Protein AF-A0A182EGS2-F1 (afdb_monomer_lite)

Organism: Onchocerca ochengi (NCBI:txid42157)

Foldseek 3Di:
DDDDDDDDPDDDDDDDDDDDDDVVVVVVVVVVVVVVVVVVVVVVVVVVVLVVVLVVLCCCVVPCLVCVVVDPDDPVCVPCSCVVCPCSVVVSVVSVD

Radius of gyration: 25.68 Å; chains: 1; bounding box: 50×26×69 Å

pLDDT: mean 79.76, std 23.03, range [34.16, 98.69]

InterPro domains:
  IPR000219 Dbl homology domain [PF00621] (42-96)
  IPR000219 Dbl homology domain [PS50010] (38-97)
  IPR035899 Dbl homology (DH) domain superfamily [G3DSA:1.20.900.10] (26-97)
  IPR035899 Dbl homology (DH) domain superfamily [SSF48065] (31-96)
  IPR051336 Rho GTPase-activating Guanine Nucleotide Exchange Factors [PTHR22826] (20-96)

Secondary structure (DSSP, 8-state):
--------------------SSSHHHHHHHHHHHHHHHHHHHHHHHHHHHHHHHHHHHIIIIIIIHHTTTS---GGGTT-HHHHHTTHHHHHHHHH-

Sequence (97 aa):
MEEEHASDVLAVCADATKDQNGASEKEEKNSQDIARQKRQYVLMELVDTERDYVKDLSSVVDGYMANLQTMELPEDLVGKDKIIFANIAQILDFHKM

Structure (mmCIF, N/CA/C/O backbone):
data_AF-A0A182EGS2-F1
#
_entry.id   AF-A0A182EGS2-F1
#
loop_
_atom_site.group_PDB
_atom_site.id
_atom_site.type_symbol
_atom_site.label_atom_id
_atom_site.label_alt_id
_atom_site.label_comp_id
_atom_site.label_asym_id
_atom_site.label_entity_id
_atom_site.label_seq_id
_atom_site.pdbx_PDB_ins_code
_atom_site.Cartn_x
_atom_site.Cartn_y
_atom_site.Cartn_z
_atom_site.occupancy
_atom_site.B_iso_or_equiv
_atom_site.auth_seq_id
_atom_site.auth_comp_id
_atom_site.auth_asym_id
_atom_site.auth_atom_id
_atom_site.pdbx_PDB_model_num
ATOM 1 N N . MET A 1 1 ? 33.914 6.394 7.038 1.00 37.16 1 MET A N 1
ATOM 2 C CA . MET A 1 1 ? 33.994 7.775 6.535 1.00 37.16 1 MET A CA 1
ATOM 3 C C . MET A 1 1 ? 33.776 7.657 5.035 1.00 37.16 1 MET A C 1
ATOM 5 O O . MET A 1 1 ? 34.719 7.368 4.318 1.00 37.16 1 MET A O 1
ATOM 9 N N . GLU A 1 2 ? 32.557 7.277 4.662 1.00 35.50 2 GLU A N 1
ATOM 10 C CA . GLU A 1 2 ? 31.386 8.157 4.460 1.00 35.50 2 GLU A CA 1
ATOM 11 C C . GLU A 1 2 ? 31.405 8.717 3.032 1.00 35.50 2 GLU A C 1
ATOM 13 O O . GLU A 1 2 ? 32.278 9.509 2.701 1.00 35.50 2 GLU A O 1
ATOM 18 N N . GLU A 1 3 ? 30.569 8.088 2.193 1.00 40.34 3 GLU A N 1
ATOM 19 C CA . GLU A 1 3 ? 29.441 8.655 1.421 1.00 40.34 3 GLU A CA 1
ATOM 20 C C . GLU A 1 3 ? 29.531 10.036 0.737 1.00 40.34 3 GLU A C 1
ATOM 22 O O . GLU A 1 3 ? 30.184 10.961 1.203 1.00 40.34 3 GLU A O 1
ATOM 27 N N . GLU A 1 4 ? 28.713 10.124 -0.323 1.00 41.66 4 GLU A N 1
ATOM 28 C CA . GLU A 1 4 ? 28.353 11.249 -1.205 1.00 41.66 4 GLU A CA 1
ATOM 29 C C . GLU A 1 4 ? 29.279 11.589 -2.398 1.00 41.66 4 GLU A C 1
ATOM 31 O O . GLU A 1 4 ? 30.491 11.694 -2.278 1.00 41.66 4 GLU A O 1
ATOM 36 N N . HIS A 1 5 ? 28.790 11.808 -3.626 1.00 34.16 5 HIS A N 1
ATOM 37 C CA . HIS A 1 5 ? 27.420 12.083 -4.061 1.00 34.16 5 HIS A CA 1
ATOM 38 C C . HIS A 1 5 ? 27.242 11.742 -5.551 1.00 34.16 5 HIS A C 1
ATOM 40 O O . HIS A 1 5 ? 28.094 12.029 -6.395 1.00 34.16 5 HIS A O 1
ATOM 46 N N . ALA A 1 6 ? 26.085 11.172 -5.873 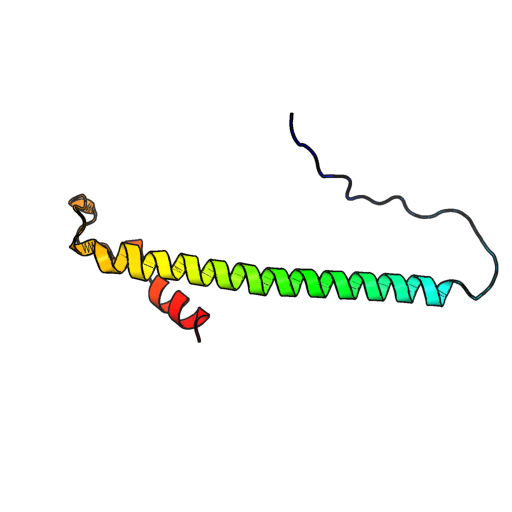1.00 47.09 6 ALA A N 1
ATOM 47 C CA . ALA A 1 6 ? 25.529 11.139 -7.213 1.00 47.09 6 ALA A CA 1
ATOM 48 C C . ALA A 1 6 ? 25.227 12.560 -7.727 1.00 47.09 6 ALA A C 1
ATOM 50 O O . ALA A 1 6 ? 24.433 13.257 -7.113 1.00 47.09 6 ALA A O 1
ATOM 51 N N . SER A 1 7 ? 25.798 12.954 -8.866 1.00 44.50 7 SER A N 1
ATOM 52 C CA . SER A 1 7 ? 25.082 13.529 -10.019 1.00 44.50 7 SER A CA 1
ATOM 53 C C . SER A 1 7 ? 26.094 14.069 -11.031 1.00 44.50 7 SER A C 1
ATOM 55 O O . SER A 1 7 ? 26.760 15.063 -10.762 1.00 44.50 7 SER A O 1
ATOM 57 N N . ASP A 1 8 ? 26.156 13.475 -12.218 1.00 36.44 8 ASP A N 1
ATOM 58 C CA . ASP A 1 8 ? 26.267 14.297 -13.424 1.00 36.44 8 ASP A CA 1
ATOM 59 C C . ASP A 1 8 ? 25.524 13.596 -14.561 1.00 36.44 8 ASP A C 1
ATOM 61 O O . ASP A 1 8 ? 26.049 12.900 -15.431 1.00 36.44 8 ASP A O 1
ATOM 65 N N . VAL A 1 9 ? 24.206 13.701 -14.441 1.00 49.06 9 VAL A N 1
ATO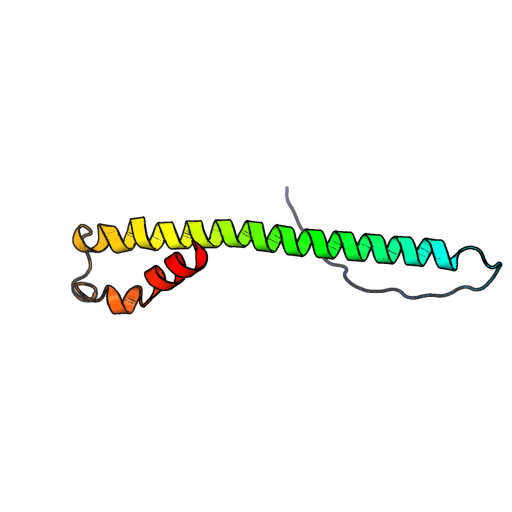M 66 C CA . VAL A 1 9 ? 23.289 13.599 -15.562 1.00 49.06 9 VAL A CA 1
ATOM 67 C C . VAL A 1 9 ? 23.501 14.882 -16.355 1.00 49.06 9 VAL A C 1
ATOM 69 O O . VAL A 1 9 ? 22.982 15.896 -15.919 1.00 49.06 9 VAL A O 1
ATOM 72 N N . LEU A 1 10 ? 24.269 14.847 -17.450 1.00 42.97 10 LEU A N 1
ATOM 73 C CA . LEU A 1 10 ? 24.224 15.760 -18.614 1.00 42.97 10 LEU A CA 1
ATOM 74 C C . LEU A 1 10 ? 25.434 15.442 -19.515 1.00 42.97 10 LEU A C 1
ATOM 76 O O . LEU A 1 10 ? 26.587 15.615 -19.158 1.00 42.97 10 LEU A O 1
ATOM 80 N N . ALA A 1 11 ? 25.209 14.804 -20.659 1.00 57.81 11 ALA A N 1
ATOM 81 C CA . ALA A 1 11 ? 25.210 15.528 -21.927 1.00 57.81 11 ALA A CA 1
ATOM 82 C C . ALA A 1 11 ? 26.521 16.291 -22.212 1.00 57.81 11 ALA A C 1
ATOM 84 O O . ALA A 1 11 ? 26.637 17.469 -21.896 1.00 57.81 11 ALA A O 1
ATOM 85 N N . VAL A 1 12 ? 27.438 15.666 -22.956 1.00 36.22 12 VAL A N 1
ATOM 86 C CA . VAL A 1 12 ? 28.271 16.399 -23.920 1.00 36.22 12 VAL A CA 1
ATOM 87 C C . VAL A 1 12 ? 28.213 15.664 -25.253 1.00 36.22 12 VAL A C 1
ATOM 89 O O . VAL A 1 12 ? 28.651 14.525 -25.400 1.00 36.22 12 VAL A O 1
ATOM 92 N N . CYS A 1 13 ? 27.559 16.336 -26.193 1.00 42.81 13 CYS A N 1
ATOM 93 C CA . CYS A 1 13 ? 27.330 15.923 -27.561 1.00 42.81 13 CYS A CA 1
ATOM 94 C C . CYS A 1 13 ? 28.605 16.043 -28.406 1.00 42.81 13 CYS A C 1
ATOM 96 O O . CYS A 1 13 ? 29.370 16.987 -28.244 1.00 42.81 13 CYS A O 1
ATOM 98 N N . ALA A 1 14 ? 28.740 15.092 -29.332 1.00 55.56 14 ALA A N 1
ATOM 99 C CA . ALA A 1 14 ? 29.242 15.216 -30.701 1.00 55.56 14 ALA A CA 1
ATOM 100 C C . ALA A 1 14 ? 30.246 16.342 -31.028 1.00 55.56 14 ALA A C 1
ATOM 102 O O . ALA A 1 14 ? 29.842 17.493 -31.152 1.00 55.56 14 ALA A O 1
ATOM 103 N N . ASP A 1 15 ? 31.482 15.963 -31.379 1.00 36.47 15 ASP A N 1
ATOM 104 C CA . ASP A 1 15 ? 32.034 16.286 -32.706 1.00 36.47 15 ASP A CA 1
ATOM 105 C C . ASP A 1 15 ? 33.259 15.413 -33.057 1.00 36.47 15 ASP A C 1
ATOM 107 O O . ASP A 1 15 ? 34.143 15.217 -32.224 1.00 36.47 15 ASP A O 1
ATOM 111 N N . ALA A 1 16 ? 33.275 14.903 -34.295 1.00 39.06 16 ALA A N 1
ATOM 112 C CA . ALA A 1 16 ? 34.412 14.769 -35.219 1.00 39.06 16 ALA A CA 1
ATOM 113 C C . ALA A 1 16 ? 34.179 13.622 -36.222 1.00 39.06 16 ALA A C 1
ATOM 115 O O . ALA A 1 16 ? 33.759 12.515 -35.895 1.00 39.06 16 ALA A O 1
ATOM 116 N N . THR A 1 17 ? 34.432 13.924 -37.489 1.00 44.53 17 THR A N 1
ATOM 117 C CA . THR A 1 17 ? 33.825 13.321 -38.676 1.00 44.53 17 THR A CA 1
ATOM 118 C C . THR A 1 17 ? 34.624 12.172 -39.318 1.00 44.53 17 THR A C 1
ATOM 120 O O . THR A 1 17 ? 35.832 12.264 -39.494 1.00 44.53 17 THR A O 1
ATOM 123 N N . LYS A 1 18 ? 33.857 11.171 -39.797 1.00 45.25 18 LYS A N 1
ATOM 124 C CA . LYS A 1 18 ? 33.960 10.427 -41.079 1.00 45.25 18 LYS A CA 1
ATOM 125 C C . LYS A 1 18 ? 35.103 9.409 -41.286 1.00 45.25 18 LYS A C 1
ATOM 127 O O . LYS A 1 18 ? 36.188 9.786 -41.699 1.00 45.25 18 LYS A O 1
ATOM 132 N N . ASP A 1 19 ? 34.772 8.108 -41.207 1.00 36.00 19 ASP A N 1
ATOM 133 C CA . ASP A 1 19 ? 34.774 7.224 -42.394 1.00 36.00 19 ASP A CA 1
ATOM 134 C C . ASP A 1 19 ? 34.139 5.818 -42.184 1.00 36.00 19 ASP A C 1
ATOM 136 O O . ASP A 1 19 ? 34.373 5.140 -41.190 1.00 36.00 19 ASP A O 1
ATOM 140 N N . GLN A 1 20 ? 33.380 5.395 -43.209 1.00 43.03 20 GLN A N 1
ATOM 141 C CA . GLN A 1 20 ? 33.016 4.024 -43.640 1.00 43.03 20 GLN A CA 1
ATOM 142 C C . GLN A 1 20 ? 31.982 3.173 -42.855 1.00 43.03 20 GLN A C 1
ATOM 144 O O . GLN A 1 20 ? 32.305 2.303 -42.055 1.00 43.03 20 GLN A O 1
ATOM 149 N N . ASN A 1 21 ? 30.704 3.372 -43.217 1.00 46.12 21 ASN A N 1
ATOM 150 C CA . ASN A 1 21 ? 29.641 2.397 -43.567 1.00 46.12 21 ASN A CA 1
ATOM 151 C C . ASN A 1 21 ? 29.470 1.044 -42.815 1.00 46.12 21 ASN A C 1
ATOM 153 O O . ASN A 1 21 ? 28.805 0.156 -43.337 1.00 46.12 21 ASN A O 1
ATOM 157 N N . GLY A 1 22 ? 30.013 0.863 -41.607 1.00 46.09 22 GLY A N 1
ATOM 158 C CA . GLY A 1 22 ? 29.833 -0.356 -40.792 1.00 46.09 22 GLY A CA 1
ATOM 159 C C . GLY A 1 22 ? 29.598 -0.120 -39.292 1.00 46.09 22 GLY A C 1
ATOM 160 O O . GLY A 1 22 ? 29.502 -1.081 -38.528 1.00 46.09 22 GLY A O 1
ATOM 161 N N . ALA A 1 23 ? 29.522 1.144 -38.859 1.00 49.09 23 ALA A N 1
ATOM 162 C CA . ALA A 1 23 ? 29.386 1.534 -37.450 1.00 49.09 23 ALA A CA 1
ATOM 163 C C . ALA A 1 23 ? 27.930 1.801 -37.012 1.00 49.09 23 ALA A C 1
ATOM 165 O O . ALA A 1 23 ? 27.583 1.536 -35.862 1.00 49.09 23 ALA A O 1
ATOM 166 N N . SER A 1 24 ? 27.064 2.236 -37.937 1.00 52.00 24 SER A N 1
ATOM 167 C CA . SER A 1 24 ? 25.691 2.682 -37.634 1.00 52.00 24 SER A CA 1
ATOM 168 C C . SER A 1 24 ? 24.808 1.578 -37.036 1.00 52.00 24 SER A C 1
ATOM 170 O O . SER A 1 24 ? 24.043 1.828 -36.113 1.00 52.00 24 SER A O 1
ATOM 172 N N . GLU A 1 25 ? 24.952 0.332 -37.495 1.00 52.16 25 GLU A N 1
ATOM 173 C CA . GLU A 1 25 ? 24.119 -0.787 -37.025 1.00 52.16 25 GLU A CA 1
ATOM 174 C C . GLU A 1 25 ? 24.538 -1.320 -35.644 1.00 52.16 25 GLU A C 1
ATOM 176 O O . GLU A 1 25 ? 23.732 -1.920 -34.934 1.00 52.16 25 GLU A O 1
ATOM 181 N N . LYS A 1 26 ? 25.802 -1.126 -35.236 1.00 53.38 26 LYS A N 1
ATOM 182 C CA . LYS A 1 26 ? 26.315 -1.631 -33.948 1.00 53.38 26 LYS A CA 1
ATOM 183 C C . LYS A 1 26 ? 26.021 -0.675 -32.792 1.00 53.38 26 LYS A C 1
ATOM 185 O O . LYS A 1 26 ? 25.727 -1.145 -31.693 1.00 53.38 26 LYS A O 1
ATOM 190 N N . GLU A 1 27 ? 26.064 0.635 -33.031 1.00 57.00 27 GLU A N 1
ATOM 191 C CA . GLU A 1 27 ? 25.705 1.648 -32.027 1.00 57.00 27 GLU A CA 1
ATOM 192 C C . GLU A 1 27 ? 24.197 1.686 -31.751 1.00 57.00 27 GLU A C 1
ATOM 194 O O . GLU A 1 27 ? 23.793 1.739 -30.588 1.00 57.00 27 GLU A O 1
ATOM 199 N N . GLU A 1 28 ? 23.354 1.566 -32.78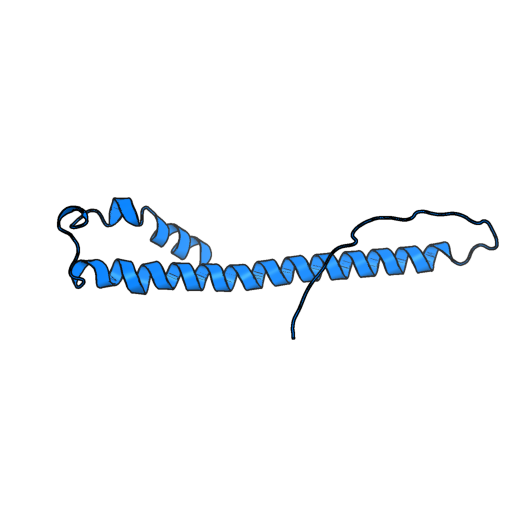2 1.00 60.06 28 GLU A N 1
ATOM 200 C CA . GLU A 1 28 ? 21.897 1.487 -32.606 1.00 60.06 28 GLU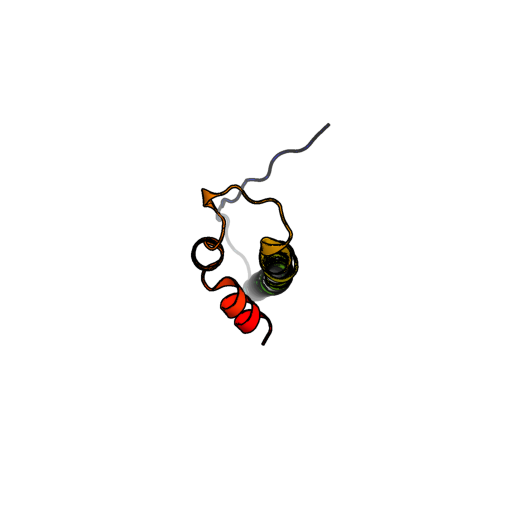 A CA 1
ATOM 201 C C . GLU A 1 28 ? 21.476 0.229 -31.844 1.00 60.06 28 GLU A C 1
ATOM 203 O O . GLU A 1 28 ? 20.637 0.308 -30.946 1.00 60.06 28 GLU A O 1
ATOM 208 N N . LYS A 1 29 ? 22.099 -0.920 -32.138 1.00 62.53 29 LYS A N 1
ATOM 209 C CA . LYS A 1 29 ? 21.825 -2.175 -31.429 1.00 62.53 29 LYS A CA 1
ATOM 210 C C . LYS A 1 29 ? 22.206 -2.080 -29.948 1.00 62.53 29 LYS A C 1
ATOM 212 O O . LYS A 1 29 ? 21.423 -2.480 -29.094 1.00 62.53 29 LYS A O 1
ATOM 217 N N . ASN A 1 30 ? 23.338 -1.443 -29.638 1.00 84.62 30 ASN A N 1
ATOM 218 C CA . ASN A 1 30 ? 23.755 -1.169 -28.260 1.00 84.62 30 ASN A CA 1
ATOM 219 C C . ASN A 1 30 ? 22.787 -0.208 -27.539 1.00 84.62 30 ASN A C 1
ATOM 221 O O . ASN A 1 30 ? 22.367 -0.469 -26.415 1.00 84.62 30 ASN A O 1
ATOM 225 N N . SER A 1 31 ? 22.357 0.873 -28.198 1.00 91.00 31 SER A N 1
ATOM 226 C CA . SER A 1 31 ? 21.374 1.813 -27.636 1.00 91.00 31 SER A CA 1
ATOM 227 C C . SER A 1 31 ? 20.009 1.154 -27.397 1.00 91.00 31 SER A C 1
ATOM 229 O O . SER A 1 31 ? 19.384 1.349 -26.350 1.00 91.00 31 SER A O 1
ATOM 231 N N . GLN A 1 32 ? 19.561 0.306 -28.328 1.00 92.38 32 GLN A N 1
ATOM 232 C CA . GLN A 1 32 ? 18.324 -0.462 -28.202 1.00 92.38 32 GLN A CA 1
ATOM 233 C C . GLN A 1 32 ? 18.393 -1.468 -27.044 1.00 92.38 32 GLN A C 1
ATOM 235 O O . GLN A 1 32 ? 17.423 -1.590 -26.287 1.00 92.38 32 GLN A O 1
ATOM 240 N N . ASP A 1 33 ? 19.530 -2.146 -26.879 1.00 93.88 33 ASP A N 1
ATOM 241 C CA . ASP A 1 33 ? 19.775 -3.088 -25.787 1.00 93.88 33 ASP A CA 1
ATOM 242 C C . ASP A 1 33 ? 19.820 -2.369 -24.428 1.00 93.88 33 ASP A C 1
ATOM 244 O O . ASP A 1 33 ? 19.140 -2.796 -23.492 1.00 93.88 33 ASP A O 1
ATOM 248 N N . ILE A 1 34 ? 20.496 -1.217 -24.330 1.00 94.00 34 ILE A N 1
ATOM 249 C CA . ILE A 1 34 ? 20.495 -0.365 -23.126 1.00 94.00 34 ILE A CA 1
ATOM 250 C C . ILE A 1 34 ? 19.073 0.098 -22.795 1.00 94.00 34 ILE A C 1
ATOM 252 O O . ILE A 1 34 ? 18.634 0.019 -21.645 1.00 94.00 34 ILE A O 1
ATOM 256 N N . ALA A 1 35 ? 18.312 0.562 -23.789 1.00 95.81 35 ALA A N 1
ATOM 257 C CA . ALA A 1 35 ? 16.932 0.986 -23.582 1.00 95.81 35 ALA A CA 1
ATOM 258 C C . ALA A 1 35 ? 16.045 -0.181 -23.116 1.00 95.81 35 ALA A C 1
ATOM 260 O O . ALA A 1 35 ? 15.162 0.006 -22.278 1.00 95.81 35 ALA A O 1
ATOM 261 N N . ARG A 1 36 ? 16.280 -1.396 -23.628 1.00 96.00 36 ARG A N 1
ATOM 262 C CA . ARG A 1 36 ? 15.581 -2.609 -23.186 1.00 96.00 36 ARG A CA 1
ATOM 263 C C . ARG A 1 36 ? 15.921 -2.962 -21.741 1.00 96.00 36 ARG A C 1
ATOM 265 O O . ARG A 1 36 ? 14.998 -3.220 -20.974 1.00 96.00 36 ARG A O 1
ATOM 272 N N . GLN A 1 37 ? 17.198 -2.924 -21.370 1.00 95.88 37 GLN A N 1
ATOM 273 C CA . GLN A 1 37 ? 17.644 -3.167 -19.998 1.00 95.88 37 GLN A CA 1
ATOM 274 C C . GLN A 1 37 ? 17.025 -2.155 -19.031 1.00 95.88 37 GLN A C 1
ATOM 276 O O . GLN A 1 37 ? 16.436 -2.555 -18.033 1.00 95.88 37 GLN A O 1
ATOM 281 N N . LYS A 1 38 ? 17.052 -0.857 -19.360 1.00 96.56 38 LYS A N 1
ATOM 282 C CA . LYS A 1 38 ? 16.421 0.191 -18.540 1.00 96.56 38 LYS A CA 1
ATOM 283 C C . LYS A 1 38 ? 14.926 -0.051 -18.335 1.00 96.56 38 LYS A C 1
ATOM 285 O O . LYS A 1 38 ? 14.450 0.036 -17.210 1.00 96.56 38 LYS A O 1
ATOM 290 N N . ARG A 1 39 ? 14.188 -0.411 -19.394 1.00 98.06 39 ARG A N 1
ATOM 291 C CA . ARG A 1 39 ? 12.763 -0.769 -19.269 1.00 98.06 39 ARG A CA 1
ATOM 292 C C . ARG A 1 39 ? 12.552 -1.973 -18.353 1.00 98.06 39 ARG A C 1
ATOM 294 O O . ARG A 1 39 ? 11.618 -1.967 -17.564 1.00 98.06 39 ARG A O 1
ATOM 301 N N . GLN A 1 40 ? 13.410 -2.986 -18.446 1.00 97.88 40 GLN A N 1
ATOM 302 C CA . GLN A 1 40 ? 13.331 -4.155 -17.574 1.00 97.88 40 GLN A CA 1
ATOM 303 C C . GLN A 1 40 ? 13.599 -3.798 -16.107 1.00 97.88 40 GLN A C 1
ATOM 305 O O . GLN A 1 40 ? 12.882 -4.288 -15.242 1.00 97.88 40 GLN A O 1
ATOM 310 N N . TYR A 1 41 ? 14.572 -2.925 -15.833 1.00 98.00 41 TYR A N 1
ATOM 311 C CA . TYR A 1 41 ? 14.839 -2.434 -14.480 1.00 98.00 41 TYR A CA 1
ATOM 312 C C . TYR A 1 41 ? 13.636 -1.705 -13.886 1.00 98.00 41 TYR A C 1
ATOM 314 O O . TYR A 1 41 ? 13.203 -2.068 -12.800 1.00 98.00 41 TYR A O 1
ATOM 322 N N . VAL A 1 42 ? 13.048 -0.757 -14.623 1.00 98.38 42 VAL A N 1
ATOM 323 C CA . VAL A 1 42 ? 11.867 -0.008 -14.157 1.00 98.38 42 VAL A CA 1
ATOM 324 C C . VAL A 1 42 ? 10.691 -0.942 -13.873 1.00 98.38 42 VAL A C 1
ATOM 326 O O . VAL A 1 42 ? 10.011 -0.790 -12.865 1.00 98.38 42 VAL A O 1
ATOM 329 N N . LEU A 1 43 ? 10.450 -1.930 -14.741 1.00 98.50 43 LEU A N 1
ATOM 330 C CA . LEU A 1 43 ? 9.384 -2.907 -14.514 1.00 98.50 43 LEU A CA 1
ATOM 331 C C . LEU A 1 43 ? 9.659 -3.778 -13.287 1.00 98.50 43 LEU A C 1
ATOM 333 O O . LEU A 1 43 ? 8.733 -4.069 -12.542 1.00 98.50 43 LEU A O 1
ATOM 337 N N . MET A 1 44 ? 10.907 -4.192 -13.066 1.00 98.44 44 MET A N 1
ATOM 338 C CA . MET A 1 44 ? 11.255 -4.999 -11.899 1.00 98.44 44 MET A CA 1
ATOM 339 C C . MET A 1 44 ? 11.099 -4.201 -10.604 1.00 98.44 44 MET A C 1
ATOM 341 O O . MET A 1 44 ? 10.448 -4.676 -9.682 1.00 98.44 44 MET A O 1
ATOM 345 N N . GLU A 1 45 ? 11.594 -2.965 -10.573 1.00 98.56 45 GLU A N 1
ATOM 346 C CA . GLU A 1 45 ? 11.426 -2.057 -9.436 1.00 98.56 45 GLU A CA 1
ATOM 347 C C . GLU A 1 45 ? 9.948 -1.788 -9.136 1.00 98.56 45 GLU A C 1
ATOM 349 O O . GLU A 1 45 ? 9.549 -1.822 -7.975 1.00 98.56 45 GLU A O 1
ATOM 354 N N . LEU A 1 46 ? 9.110 -1.606 -10.162 1.00 98.69 46 LEU A N 1
ATOM 355 C CA . LEU A 1 46 ? 7.665 -1.452 -9.981 1.00 98.69 46 LEU A CA 1
ATOM 356 C C . LEU A 1 46 ? 7.050 -2.668 -9.276 1.00 98.69 46 LEU A C 1
ATOM 358 O O . LEU A 1 46 ? 6.294 -2.508 -8.328 1.00 98.69 46 LEU A O 1
ATOM 362 N N . VAL A 1 47 ? 7.380 -3.887 -9.710 1.00 98.19 47 VAL A N 1
ATOM 363 C CA . VAL A 1 47 ? 6.838 -5.109 -9.089 1.00 98.19 47 VAL A CA 1
ATOM 364 C C . VAL A 1 47 ? 7.402 -5.306 -7.679 1.00 98.19 47 VAL A C 1
ATOM 366 O O . VAL A 1 47 ? 6.710 -5.824 -6.808 1.00 98.19 47 VAL A O 1
ATOM 369 N N . ASP A 1 48 ? 8.654 -4.930 -7.437 1.00 98.44 48 ASP A N 1
ATOM 370 C CA . ASP A 1 48 ? 9.293 -5.060 -6.126 1.00 98.44 48 ASP A CA 1
ATOM 371 C C . ASP A 1 48 ? 8.678 -4.093 -5.112 1.00 98.44 48 ASP A C 1
ATOM 373 O O . ASP A 1 48 ? 8.221 -4.519 -4.051 1.00 98.44 48 ASP A O 1
ATOM 377 N N . THR A 1 49 ? 8.567 -2.821 -5.487 1.00 98.56 49 THR A N 1
ATOM 378 C CA . THR A 1 49 ? 7.942 -1.779 -4.663 1.00 98.56 49 THR A CA 1
ATOM 379 C C . THR A 1 49 ? 6.448 -2.012 -4.454 1.00 98.56 49 THR A C 1
ATOM 381 O O . THR A 1 49 ? 5.940 -1.717 -3.377 1.00 98.56 49 THR A O 1
ATOM 384 N N . GLU A 1 50 ? 5.749 -2.618 -5.416 1.00 98.56 50 GLU A N 1
ATOM 385 C CA . GLU A 1 50 ? 4.353 -3.034 -5.248 1.00 98.56 50 GLU A CA 1
ATOM 386 C C . GLU A 1 50 ? 4.199 -4.098 -4.146 1.00 98.56 50 GLU A C 1
ATOM 388 O O . GLU A 1 50 ? 3.281 -4.034 -3.328 1.00 98.56 50 GLU A O 1
ATOM 393 N N . ARG A 1 51 ? 5.128 -5.060 -4.054 1.00 98.44 51 ARG A N 1
ATOM 394 C CA . ARG A 1 51 ? 5.099 -6.064 -2.974 1.00 98.44 51 ARG A CA 1
ATOM 395 C C . ARG A 1 51 ? 5.329 -5.433 -1.605 1.00 98.44 51 ARG A C 1
ATOM 397 O O . ARG A 1 51 ? 4.667 -5.825 -0.642 1.00 98.44 51 ARG A O 1
ATOM 404 N N . ASP A 1 52 ? 6.242 -4.470 -1.524 1.00 98.69 52 ASP A N 1
ATOM 405 C CA . ASP A 1 52 ? 6.486 -3.719 -0.292 1.00 98.69 52 ASP A CA 1
ATOM 406 C C . ASP A 1 52 ? 5.271 -2.856 0.077 1.00 98.69 52 ASP A C 1
ATOM 408 O O . ASP A 1 52 ? 4.828 -2.885 1.224 1.00 98.69 52 ASP A O 1
ATOM 412 N N . TYR A 1 53 ? 4.633 -2.210 -0.901 1.00 98.56 53 TYR A N 1
ATOM 413 C CA . TYR A 1 53 ? 3.398 -1.452 -0.698 1.00 98.56 53 TYR A CA 1
ATOM 414 C C . TYR A 1 53 ? 2.266 -2.316 -0.118 1.00 98.56 53 TYR A C 1
ATOM 416 O O . TYR A 1 53 ? 1.659 -1.955 0.893 1.00 98.56 53 TYR A O 1
ATOM 424 N N . VAL A 1 54 ? 2.012 -3.501 -0.686 1.00 98.44 54 VAL A N 1
ATOM 425 C CA . VAL A 1 54 ? 0.997 -4.443 -0.172 1.00 98.44 54 VAL A CA 1
ATOM 426 C C . VAL A 1 54 ? 1.328 -4.926 1.242 1.00 98.44 54 VAL A C 1
ATOM 428 O O . VAL A 1 54 ? 0.428 -5.111 2.074 1.00 98.44 54 VAL A O 1
ATOM 431 N N . LYS A 1 55 ? 2.612 -5.140 1.540 1.00 98.31 55 LYS A N 1
ATOM 432 C CA . LYS A 1 55 ? 3.077 -5.521 2.877 1.00 98.31 55 LYS A CA 1
ATOM 433 C C . LYS A 1 55 ? 2.827 -4.403 3.889 1.00 98.31 55 LYS A C 1
ATOM 435 O O . LYS A 1 55 ? 2.303 -4.678 4.970 1.00 98.31 55 LYS A O 1
ATOM 440 N N . ASP A 1 56 ? 3.129 -3.164 3.527 1.00 98.38 56 ASP A N 1
ATOM 441 C CA . ASP A 1 56 ? 2.916 -1.999 4.381 1.00 98.38 56 ASP A CA 1
ATOM 442 C C . ASP A 1 56 ? 1.423 -1.759 4.626 1.00 98.38 56 ASP A C 1
ATOM 444 O O . ASP A 1 56 ? 1.007 -1.608 5.776 1.00 98.38 56 ASP A O 1
ATOM 448 N N . LEU A 1 57 ? 0.584 -1.847 3.590 1.00 98.25 57 LEU A N 1
ATOM 449 C CA . LEU A 1 57 ? -0.872 -1.799 3.743 1.00 98.25 57 LEU A CA 1
ATOM 450 C C . LEU A 1 57 ? -1.395 -2.912 4.666 1.00 98.25 57 LEU A C 1
ATOM 452 O O . LEU A 1 57 ? -2.228 -2.652 5.535 1.00 98.25 57 LEU A O 1
ATOM 456 N N . SER A 1 58 ? -0.884 -4.140 4.521 1.00 97.19 58 SER A N 1
ATOM 457 C CA . SER A 1 58 ? -1.255 -5.257 5.404 1.00 97.19 58 SER A CA 1
ATOM 458 C C . SER A 1 58 ? -0.874 -4.971 6.857 1.00 97.19 58 SER A C 1
ATOM 460 O O . SER A 1 58 ? -1.658 -5.253 7.754 1.00 97.19 58 SER A O 1
ATOM 462 N N . SER A 1 59 ? 0.275 -4.335 7.108 1.00 97.12 59 SER A N 1
ATOM 463 C CA . SER A 1 59 ? 0.677 -3.949 8.468 1.00 97.12 59 SER A CA 1
ATOM 464 C C . SER A 1 59 ? -0.288 -2.947 9.115 1.00 97.12 59 SER A C 1
ATOM 466 O O . SER A 1 59 ? -0.545 -3.017 10.318 1.00 97.12 59 SER A O 1
ATOM 468 N N . VAL A 1 60 ? -0.886 -2.050 8.324 1.00 96.31 60 VAL A N 1
ATOM 469 C CA . VAL A 1 60 ? -1.900 -1.106 8.812 1.00 96.31 60 VAL A CA 1
ATOM 470 C C . VAL A 1 60 ? -3.202 -1.830 9.144 1.00 96.31 60 VAL A C 1
ATOM 472 O O . VAL A 1 60 ? -3.761 -1.609 10.220 1.00 96.31 60 VAL A O 1
ATOM 475 N N . VAL A 1 61 ? -3.671 -2.708 8.255 1.00 95.62 61 VAL A N 1
ATOM 476 C CA . VAL A 1 61 ? -4.939 -3.434 8.426 1.00 95.62 61 VAL A CA 1
ATOM 477 C C . VAL A 1 61 ? -4.846 -4.462 9.557 1.00 95.62 61 VAL A C 1
ATOM 479 O O . VAL A 1 61 ? -5.628 -4.416 10.507 1.00 95.62 61 VAL A O 1
ATOM 482 N N . ASP A 1 62 ? -3.857 -5.349 9.500 1.00 94.81 62 ASP A N 1
ATOM 483 C CA . ASP A 1 62 ? -3.714 -6.468 10.437 1.00 94.81 62 ASP A CA 1
ATOM 484 C C . ASP A 1 62 ? -3.087 -6.029 11.770 1.00 94.81 62 ASP A C 1
ATOM 486 O O . ASP A 1 62 ? -3.278 -6.666 12.806 1.00 94.81 62 ASP A O 1
ATOM 490 N N . GLY A 1 63 ? -2.332 -4.928 11.756 1.00 92.88 63 GLY A N 1
ATOM 491 C CA . GLY A 1 63 ? -1.721 -4.339 12.940 1.00 92.88 63 GLY A CA 1
ATOM 492 C C . GLY A 1 63 ? -2.630 -3.305 13.591 1.00 92.88 63 GLY A C 1
ATOM 493 O O . GLY A 1 63 ? -3.225 -3.561 14.634 1.00 92.88 63 GLY A O 1
ATOM 494 N N . TYR A 1 64 ? -2.731 -2.114 13.010 1.00 93.44 64 TYR A N 1
ATOM 495 C CA . TYR A 1 64 ? -3.410 -0.996 13.666 1.00 93.44 64 TYR A CA 1
ATOM 496 C C . TYR A 1 64 ? -4.931 -1.139 13.668 1.00 93.44 64 TYR A C 1
ATOM 498 O O . TYR A 1 64 ? -5.543 -1.003 14.724 1.00 93.44 64 TYR A O 1
ATOM 506 N N . MET A 1 65 ? -5.554 -1.430 12.521 1.00 91.94 65 MET A N 1
ATOM 507 C CA . MET A 1 65 ? -7.018 -1.489 12.434 1.00 91.94 65 MET A CA 1
ATOM 508 C C . MET A 1 65 ? -7.589 -2.655 13.246 1.00 91.94 65 MET A C 1
ATOM 510 O O . MET A 1 65 ? -8.531 -2.454 14.011 1.00 91.94 65 MET A O 1
ATOM 514 N N . ALA A 1 66 ? -7.001 -3.850 13.130 1.00 89.44 66 ALA A N 1
ATOM 515 C CA . ALA A 1 66 ? -7.460 -5.035 13.856 1.00 89.44 66 ALA A CA 1
ATOM 516 C C . ALA A 1 66 ? -7.339 -4.890 15.384 1.00 89.44 66 ALA A C 1
ATOM 518 O O . ALA A 1 66 ? -8.186 -5.392 16.121 1.00 89.44 66 ALA A O 1
ATOM 519 N N . ASN A 1 67 ? -6.316 -4.175 15.864 1.00 88.50 67 ASN A N 1
ATOM 520 C CA . ASN A 1 67 ? -6.043 -4.031 17.296 1.00 88.50 67 ASN A CA 1
ATOM 521 C C . ASN A 1 67 ? -6.538 -2.705 17.892 1.00 88.50 67 ASN A C 1
ATOM 523 O O . ASN A 1 67 ? -6.408 -2.503 19.101 1.00 88.50 67 ASN A O 1
ATOM 527 N N . LEU A 1 68 ? -7.136 -1.813 17.095 1.00 87.38 68 LEU A N 1
ATOM 528 C CA . LEU A 1 68 ? -7.491 -0.454 17.514 1.00 87.38 68 LEU A CA 1
ATOM 529 C C . LEU A 1 68 ? -8.385 -0.419 18.764 1.00 87.38 68 LEU A C 1
ATOM 531 O O . LEU A 1 68 ? -8.214 0.440 19.620 1.00 87.38 68 LEU A O 1
ATOM 535 N N . GLN A 1 69 ? -9.311 -1.374 18.897 1.00 76.44 69 GLN A N 1
ATOM 536 C CA . GLN A 1 69 ? -10.213 -1.475 20.054 1.00 76.44 69 GLN A CA 1
ATOM 537 C C . GLN A 1 69 ? -9.538 -2.007 21.327 1.00 76.44 69 GLN A C 1
ATOM 539 O O . GLN A 1 69 ? -10.090 -1.868 22.414 1.00 76.44 69 GLN A O 1
ATOM 544 N N . THR A 1 70 ? -8.371 -2.638 21.196 1.00 85.06 70 THR A N 1
ATOM 545 C CA . THR A 1 70 ? -7.595 -3.182 22.323 1.00 85.06 70 THR A CA 1
ATOM 546 C C . THR A 1 70 ? -6.508 -2.226 22.807 1.00 85.06 70 THR A C 1
ATOM 548 O O . THR A 1 70 ? -5.978 -2.405 23.900 1.00 85.06 70 THR A O 1
ATOM 551 N N . MET A 1 71 ? -6.177 -1.210 22.005 1.00 85.25 71 MET A N 1
ATOM 552 C CA . MET A 1 71 ? -5.227 -0.165 22.369 1.00 85.25 71 MET A CA 1
ATOM 553 C C . MET A 1 71 ? -5.893 0.892 23.256 1.00 85.25 71 MET A C 1
ATOM 555 O O . MET A 1 71 ? -7.045 1.269 23.043 1.00 85.25 71 MET A O 1
ATOM 559 N N . GLU A 1 72 ? -5.147 1.417 24.227 1.00 88.44 72 GLU A N 1
ATOM 560 C CA . GLU A 1 72 ? -5.563 2.586 25.005 1.00 88.44 72 GLU A CA 1
ATOM 561 C C . GLU A 1 72 ? -5.476 3.840 24.123 1.00 88.44 72 GLU A C 1
ATOM 563 O O . GLU A 1 72 ? -4.423 4.464 23.982 1.00 88.44 72 GLU A O 1
ATOM 568 N N . LEU A 1 73 ? -6.589 4.181 23.471 1.00 89.62 73 LEU A N 1
ATOM 569 C CA . LEU A 1 73 ? -6.693 5.363 22.622 1.00 89.62 73 LEU A CA 1
ATOM 570 C C . LEU A 1 73 ? -7.066 6.606 23.444 1.00 89.62 73 LEU A C 1
ATOM 572 O O . LEU A 1 73 ? -7.890 6.516 24.356 1.00 89.62 73 LEU A O 1
ATOM 576 N N . PRO A 1 74 ? -6.559 7.793 23.068 1.00 92.38 74 PRO A N 1
ATOM 577 C CA . PRO A 1 74 ? -7.145 9.059 23.488 1.00 92.38 74 PRO A CA 1
ATOM 578 C C . PRO A 1 74 ? -8.647 9.100 23.184 1.00 92.38 74 PRO A C 1
ATOM 580 O O . PRO A 1 74 ? -9.081 8.629 22.130 1.00 92.38 74 PRO A O 1
ATOM 583 N N . G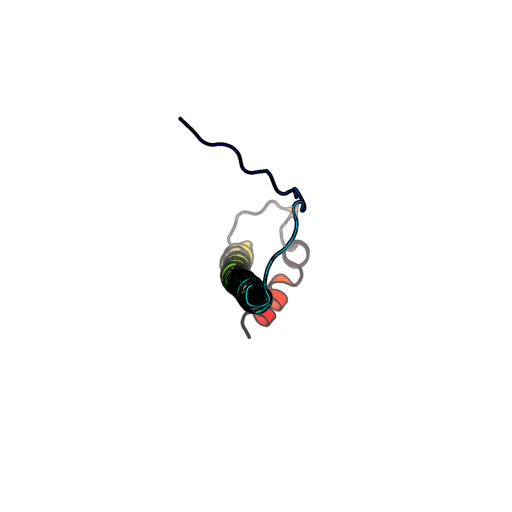LU A 1 75 ? -9.425 9.720 24.072 1.00 90.38 75 GLU A N 1
ATOM 584 C CA . GLU A 1 75 ? -10.893 9.787 23.977 1.00 90.38 75 GLU A CA 1
ATOM 585 C C . GLU A 1 75 ? -11.366 10.356 22.628 1.00 90.38 75 GLU A C 1
ATOM 587 O O . GLU A 1 75 ? -12.304 9.848 22.017 1.00 90.38 75 GLU A O 1
ATOM 592 N N . ASP A 1 76 ? -10.622 11.323 22.087 1.00 91.94 76 ASP A N 1
ATOM 593 C CA . ASP A 1 76 ? -10.895 11.942 20.791 1.00 91.94 76 ASP A CA 1
ATOM 594 C C . ASP A 1 76 ? -10.753 11.005 19.586 1.00 91.94 76 ASP A C 1
ATOM 596 O O . ASP A 1 76 ? -11.217 11.361 18.502 1.00 91.94 76 ASP A O 1
ATOM 600 N N . LEU A 1 77 ? -10.102 9.848 19.722 1.00 90.50 77 LEU A N 1
ATOM 601 C CA . LEU A 1 77 ? -9.885 8.891 18.630 1.00 90.50 77 LEU A CA 1
ATOM 602 C C . LEU A 1 77 ? -10.812 7.673 18.712 1.00 90.50 77 LEU A C 1
ATOM 604 O O . LEU A 1 77 ? -10.934 6.928 17.736 1.00 90.50 77 LEU A O 1
ATOM 608 N N . VAL A 1 78 ? -11.499 7.485 19.840 1.00 89.88 78 VAL A N 1
ATOM 609 C CA . VAL A 1 78 ? -12.427 6.369 20.035 1.00 89.88 78 VAL A CA 1
ATOM 610 C C . VAL A 1 78 ? -13.570 6.463 19.019 1.00 89.88 78 VAL A C 1
ATOM 612 O O . VAL A 1 78 ? -14.240 7.486 18.889 1.00 89.88 78 VAL A O 1
ATOM 615 N N . GLY A 1 79 ? -13.779 5.384 18.259 1.00 88.62 79 GLY A N 1
ATOM 616 C CA . GLY A 1 79 ? -14.831 5.300 17.237 1.00 88.62 79 GLY A CA 1
ATOM 617 C C . GLY A 1 79 ? -14.587 6.126 15.965 1.00 88.62 79 GLY A C 1
ATOM 618 O O . GLY A 1 79 ? -15.498 6.249 15.148 1.00 88.62 79 GLY A O 1
ATOM 619 N N . LYS A 1 80 ? -13.386 6.698 15.776 1.00 92.62 80 LYS A N 1
ATOM 620 C CA . LYS A 1 80 ? -12.998 7.436 14.554 1.00 92.62 80 LYS A CA 1
ATOM 621 C C . LYS A 1 80 ? -12.147 6.614 13.582 1.00 92.62 80 LYS A C 1
ATOM 623 O O . LYS A 1 80 ? -11.575 7.167 12.643 1.00 92.62 80 LYS A O 1
ATOM 628 N N . ASP A 1 81 ? -12.100 5.299 13.762 1.00 90.00 81 ASP A N 1
ATOM 629 C CA . ASP A 1 81 ? -11.383 4.334 12.922 1.00 90.00 81 ASP A CA 1
ATOM 630 C C . ASP A 1 81 ? -11.680 4.527 11.427 1.00 90.00 81 ASP A C 1
ATOM 632 O O . ASP A 1 81 ? -10.763 4.649 10.616 1.00 90.00 81 ASP A O 1
ATOM 636 N N . LYS A 1 82 ? -12.955 4.682 11.059 1.00 91.88 82 LYS A N 1
ATOM 637 C CA . LYS A 1 82 ? -13.362 4.884 9.658 1.00 91.88 82 LYS A CA 1
ATOM 638 C C . LYS A 1 82 ? -12.861 6.190 9.044 1.00 91.88 82 LYS A C 1
ATOM 640 O O . LYS A 1 82 ? -12.721 6.266 7.829 1.00 91.88 82 LYS A O 1
ATOM 645 N N . ILE A 1 83 ? -12.627 7.220 9.856 1.00 94.81 83 ILE A N 1
ATOM 646 C CA . ILE A 1 83 ? -12.111 8.511 9.382 1.00 94.81 83 ILE A CA 1
ATOM 647 C C . ILE A 1 83 ? -10.593 8.425 9.208 1.00 94.81 83 ILE A C 1
ATOM 649 O O . ILE A 1 83 ? -10.066 8.919 8.219 1.00 94.81 83 ILE A O 1
ATOM 653 N N . ILE A 1 84 ? -9.906 7.778 10.152 1.00 94.19 84 ILE A N 1
ATOM 654 C CA . ILE A 1 84 ? -8.445 7.647 10.157 1.00 94.19 84 ILE A CA 1
ATOM 655 C C . ILE A 1 84 ? -7.974 6.734 9.019 1.00 94.19 84 ILE A C 1
ATOM 657 O O . ILE A 1 84 ? -7.052 7.090 8.291 1.00 94.19 84 ILE A O 1
ATOM 661 N N . PHE A 1 85 ? -8.611 5.572 8.855 1.00 95.56 85 PHE A N 1
ATOM 662 C CA . PHE A 1 85 ? -8.173 4.550 7.897 1.00 95.56 85 PHE A CA 1
ATOM 663 C C . PHE A 1 85 ? -8.932 4.577 6.567 1.00 95.56 85 PHE A C 1
ATOM 665 O O . PHE A 1 85 ? -8.505 3.933 5.608 1.00 95.56 85 PHE A O 1
ATOM 672 N N . ALA A 1 86 ? -10.038 5.323 6.484 1.00 96.50 86 ALA A N 1
ATOM 673 C CA . ALA A 1 86 ? -10.839 5.477 5.272 1.00 96.50 86 ALA A CA 1
ATOM 674 C C . ALA A 1 86 ? -11.115 4.127 4.573 1.00 96.50 86 ALA A C 1
ATOM 676 O O . ALA A 1 86 ? -11.666 3.207 5.180 1.00 96.50 86 ALA A O 1
ATOM 677 N N . ASN A 1 87 ? -10.748 4.001 3.296 1.00 97.19 87 ASN A N 1
ATOM 678 C CA . ASN A 1 87 ? -10.937 2.804 2.481 1.00 97.19 87 ASN A CA 1
ATOM 679 C C . ASN A 1 87 ? -9.658 1.958 2.315 1.00 97.19 87 ASN A C 1
ATOM 681 O O . ASN A 1 87 ? -9.583 1.182 1.364 1.00 97.19 87 ASN A O 1
ATOM 685 N N . ILE A 1 88 ? -8.673 2.063 3.221 1.00 97.62 88 ILE A N 1
ATOM 686 C CA . ILE A 1 88 ? -7.395 1.325 3.129 1.00 97.62 88 ILE A CA 1
ATOM 687 C C . ILE A 1 88 ? -7.592 -0.181 2.915 1.00 97.62 88 ILE A C 1
ATOM 689 O O . ILE A 1 88 ? -6.912 -0.761 2.075 1.00 97.62 88 ILE A O 1
ATOM 693 N N . ALA A 1 89 ? -8.548 -0.810 3.608 1.00 96.38 89 ALA A N 1
ATOM 694 C CA . ALA A 1 89 ? -8.814 -2.240 3.440 1.00 96.38 89 ALA A CA 1
ATOM 695 C C . ALA A 1 89 ? -9.252 -2.593 2.004 1.00 96.38 89 ALA A C 1
ATOM 697 O O . ALA A 1 89 ? -8.793 -3.581 1.448 1.00 96.38 89 ALA A O 1
ATOM 698 N N . GLN A 1 90 ? -10.066 -1.745 1.366 1.00 97.94 90 GLN A N 1
ATOM 699 C CA . GLN A 1 90 ? -10.504 -1.960 -0.019 1.00 97.94 90 GLN A CA 1
ATOM 700 C C . GLN A 1 90 ? -9.355 -1.784 -1.015 1.00 97.94 90 GLN A C 1
ATOM 702 O O . GLN A 1 90 ? -9.294 -2.497 -2.013 1.00 97.94 90 GLN A O 1
ATOM 707 N N . ILE A 1 91 ? -8.452 -0.834 -0.749 1.00 98.25 91 ILE A N 1
ATOM 708 C CA . ILE A 1 91 ? -7.244 -0.633 -1.556 1.00 98.25 91 ILE A CA 1
ATOM 709 C C . ILE A 1 91 ? -6.344 -1.866 -1.425 1.00 98.25 91 ILE A C 1
ATOM 711 O O . ILE A 1 91 ? -5.937 -2.429 -2.433 1.00 98.25 91 ILE A O 1
ATOM 715 N N . LEU A 1 92 ? -6.100 -2.346 -0.203 1.00 98.06 92 LEU A N 1
ATOM 716 C CA . LEU A 1 92 ? -5.326 -3.566 0.024 1.00 98.06 92 LEU A CA 1
ATOM 717 C C . LEU A 1 92 ? -5.919 -4.771 -0.711 1.00 98.06 92 LEU A C 1
ATOM 719 O O . LEU A 1 92 ? -5.186 -5.498 -1.378 1.00 98.06 92 LEU A O 1
ATOM 723 N N . ASP A 1 93 ? -7.233 -4.967 -0.604 1.00 97.81 93 ASP A N 1
ATOM 724 C CA . ASP A 1 93 ? -7.919 -6.064 -1.279 1.00 97.81 93 ASP A CA 1
ATOM 725 C C . ASP A 1 93 ? -7.748 -5.964 -2.796 1.00 97.81 93 ASP A C 1
ATOM 727 O O . ASP A 1 93 ? -7.417 -6.957 -3.434 1.00 97.81 93 ASP A O 1
ATOM 731 N N . PHE A 1 94 ? -7.900 -4.767 -3.374 1.00 98.19 94 PHE A N 1
ATOM 732 C CA . PHE A 1 94 ? -7.682 -4.538 -4.803 1.00 98.19 94 PHE A CA 1
ATOM 733 C C . PHE A 1 94 ? -6.256 -4.891 -5.248 1.00 98.19 94 PHE A C 1
ATOM 735 O O . PHE A 1 94 ? -6.091 -5.532 -6.280 1.00 98.19 94 PHE A O 1
ATOM 742 N N . HIS A 1 95 ? -5.240 -4.520 -4.469 1.00 97.62 95 HIS A N 1
ATOM 743 C CA . HIS A 1 95 ? -3.837 -4.780 -4.805 1.00 97.62 95 HIS A CA 1
ATOM 744 C C . HIS A 1 95 ? -3.388 -6.235 -4.539 1.00 97.62 95 HIS A C 1
ATOM 746 O O . HIS A 1 95 ? -2.350 -6.659 -5.044 1.00 97.62 95 HIS A O 1
ATOM 752 N N . LYS A 1 96 ? -4.150 -7.020 -3.760 1.00 94.62 96 LYS A N 1
ATOM 753 C CA . LYS A 1 96 ? -3.889 -8.454 -3.515 1.00 94.62 96 LYS A CA 1
ATOM 754 C C . LYS A 1 96 ? -4.543 -9.401 -4.535 1.00 94.62 96 LYS A C 1
ATOM 756 O O . LYS A 1 96 ? -4.152 -10.571 -4.555 1.00 94.62 96 LYS A O 1
ATOM 761 N N . 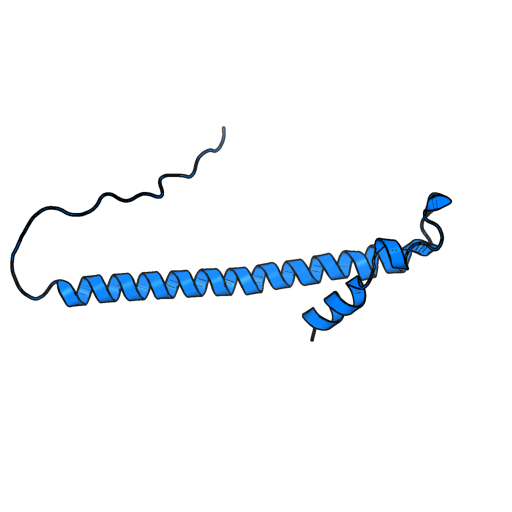MET A 1 97 ? -5.552 -8.944 -5.288 1.00 80.38 97 MET A N 1
ATOM 762 C CA . MET A 1 97 ? -6.281 -9.735 -6.302 1.00 80.38 97 MET A CA 1
ATOM 763 C C . MET A 1 97 ? -5.417 -10.057 -7.522 1.00 80.38 97 MET A C 1
ATOM 765 O O . MET A 1 97 ? -5.515 -11.213 -7.994 1.00 80.38 97 MET A O 1
#